Protein AF-A0A5D2NUV4-F1 (afdb_monomer_lite)

InterPro domains:
  IPR010547 Plant specific mitochondrial import receptor subunit TOM20 [PTHR32409] (1-77)
  IPR011990 Tetratricopeptide-like helical domain superfamily [G3DSA:1.25.40.10] (1-84)
  IPR011990 Tetratricopeptide-like helical domain superfamily [SSF48452] (2-71)

pLDDT: mean 84.44, std 13.12, range [34.81, 93.56]

Secondary structure (DSSP, 8-state):
-HHHHHHHHHHHHHH-TT-HHHHHHHHHHHHHHHHH-S-HHHHHHHHHHHHHHHHHHHHH-TT-HHHHHHHHHHHHHHHHHHHS--

Sequence (86 aa):
MIQDAISKLEEALSINPKKHDALWSLGNAQTSFAFLTNKEDEARPYFEKAAQYFQQAVDEDPSNEIYLKSLETSAKVGLSPYLQRP

Radius of gyration: 13.03 Å; chains: 1; bounding box: 16×29×40 Å

Structure (mmCIF, N/CA/C/O backbone):
data_AF-A0A5D2NUV4-F1
#
_entry.id   AF-A0A5D2NUV4-F1
#
loop_
_atom_site.group_PDB
_atom_site.id
_atom_site.type_symbol
_atom_site.label_atom_id
_atom_site.label_alt_id
_atom_site.label_comp_id
_atom_site.label_asym_id
_atom_site.label_entity_id
_atom_site.label_seq_id
_atom_site.pdbx_PDB_ins_code
_atom_site.Cartn_x
_atom_site.Cartn_y
_atom_site.Cartn_z
_atom_site.occupancy
_atom_site.B_iso_or_equiv
_atom_site.auth_seq_id
_atom_site.auth_comp_id
_atom_site.auth_asym_id
_atom_site.auth_atom_id
_atom_site.pdbx_PDB_model_num
ATOM 1 N N . MET A 1 1 ? 6.538 16.669 2.990 1.00 78.44 1 MET A N 1
ATOM 2 C CA . MET A 1 1 ? 5.627 16.036 3.976 1.00 78.44 1 MET A CA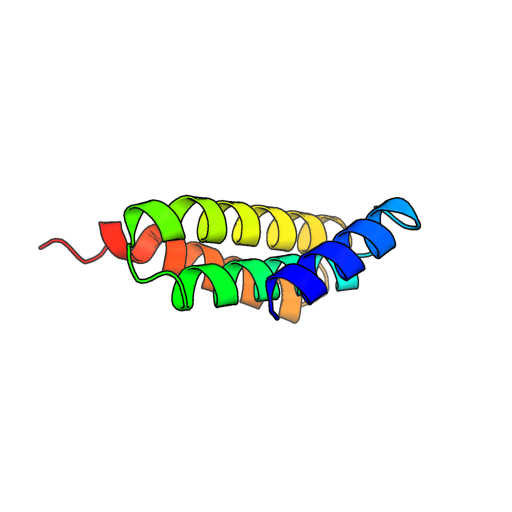 1
ATOM 3 C C . MET A 1 1 ? 4.996 14.811 3.318 1.00 78.44 1 MET A C 1
ATOM 5 O O . MET A 1 1 ? 4.917 14.805 2.098 1.00 78.44 1 MET A O 1
ATOM 9 N N . ILE A 1 2 ? 4.585 13.773 4.056 1.00 84.38 2 ILE A N 1
ATOM 10 C CA . ILE A 1 2 ? 4.018 12.546 3.445 1.00 84.38 2 ILE A CA 1
ATOM 11 C C . ILE A 1 2 ? 2.750 12.850 2.632 1.00 84.38 2 ILE A C 1
ATOM 13 O O . ILE A 1 2 ? 2.572 12.309 1.547 1.00 84.38 2 ILE A O 1
ATOM 17 N N . GLN A 1 3 ? 1.929 13.792 3.098 1.00 85.50 3 GLN A N 1
ATOM 18 C CA . GLN A 1 3 ? 0.755 14.278 2.364 1.00 85.50 3 GLN A CA 1
ATOM 19 C C . GLN A 1 3 ? 1.112 14.857 0.988 1.00 85.50 3 GLN A C 1
ATOM 21 O O . GLN A 1 3 ? 0.424 14.588 0.016 1.00 85.50 3 GLN A O 1
ATOM 26 N N . ASP A 1 4 ? 2.234 15.570 0.885 1.00 88.56 4 ASP A N 1
ATOM 27 C CA . ASP A 1 4 ? 2.744 16.119 -0.379 1.00 88.56 4 ASP A CA 1
ATOM 28 C C . ASP A 1 4 ? 3.095 15.011 -1.385 1.00 88.56 4 ASP A C 1
ATOM 30 O O . ASP A 1 4 ? 2.878 15.148 -2.587 1.00 88.56 4 ASP A O 1
ATOM 34 N N . ALA A 1 5 ? 3.641 13.894 -0.889 1.00 89.81 5 ALA A N 1
ATOM 35 C CA . ALA A 1 5 ? 3.932 12.726 -1.714 1.00 89.81 5 ALA A CA 1
ATOM 36 C C . ALA A 1 5 ? 2.640 12.042 -2.176 1.00 89.81 5 ALA A C 1
ATOM 38 O O . ALA A 1 5 ? 2.540 11.680 -3.343 1.00 89.81 5 ALA A O 1
ATOM 39 N N . ILE A 1 6 ? 1.645 11.923 -1.289 1.00 89.31 6 ILE A N 1
ATOM 40 C CA . ILE A 1 6 ? 0.317 11.396 -1.630 1.00 89.31 6 ILE A CA 1
ATOM 41 C C . ILE A 1 6 ? -0.307 12.242 -2.744 1.00 89.31 6 ILE A C 1
ATOM 43 O O . ILE A 1 6 ? -0.655 11.688 -3.779 1.00 89.31 6 ILE A O 1
ATOM 47 N N . SER A 1 7 ? -0.350 13.570 -2.596 1.00 91.75 7 SER A N 1
ATOM 48 C CA . SER A 1 7 ? -0.924 14.462 -3.613 1.00 91.75 7 SER A CA 1
ATOM 49 C C . SER A 1 7 ? -0.234 14.324 -4.971 1.00 91.75 7 SER A C 1
ATOM 51 O O . SER A 1 7 ? -0.909 14.147 -5.981 1.00 91.75 7 SER A O 1
ATOM 53 N N . LYS A 1 8 ? 1.105 14.305 -5.006 1.00 91.88 8 LYS A N 1
ATOM 54 C CA . LYS A 1 8 ? 1.857 14.128 -6.261 1.00 91.88 8 LYS A CA 1
ATOM 55 C C . LYS A 1 8 ? 1.607 12.771 -6.921 1.00 91.88 8 LYS A C 1
ATOM 57 O O . LYS A 1 8 ? 1.608 12.666 -8.146 1.00 91.88 8 LYS A O 1
ATOM 62 N N . LEU A 1 9 ? 1.422 11.719 -6.125 1.00 91.31 9 LEU A N 1
ATOM 63 C CA . LEU A 1 9 ? 1.111 10.391 -6.643 1.00 91.31 9 LEU A CA 1
ATOM 64 C C . LEU A 1 9 ? -0.336 10.300 -7.144 1.00 91.31 9 LEU A C 1
ATOM 66 O O . LEU A 1 9 ? -0.569 9.667 -8.168 1.00 91.31 9 LEU A O 1
ATOM 70 N N . GLU A 1 10 ? -1.290 10.963 -6.487 1.00 90.00 10 GLU A N 1
ATOM 71 C CA . GLU A 1 10 ? -2.668 11.077 -6.981 1.00 90.00 10 GLU A CA 1
ATOM 72 C C . GLU A 1 10 ? -2.735 11.868 -8.295 1.00 90.00 10 GLU A C 1
ATOM 74 O O . GLU A 1 10 ? -3.422 11.448 -9.224 1.00 90.00 10 GLU A O 1
ATOM 79 N N . GLU A 1 11 ? -1.958 12.947 -8.439 1.00 92.00 11 GLU A N 1
ATOM 80 C CA . GLU A 1 11 ? -1.802 13.642 -9.725 1.00 92.00 11 GLU A CA 1
ATOM 81 C C . GLU A 1 11 ? -1.218 12.714 -10.800 1.00 92.00 11 GLU A C 1
ATOM 83 O O . GLU A 1 11 ? -1.707 12.678 -11.931 1.00 92.00 11 GLU A O 1
ATOM 88 N N . ALA A 1 12 ? -0.212 11.906 -10.451 1.00 90.94 12 ALA A N 1
ATOM 89 C CA . ALA A 1 12 ? 0.358 10.927 -11.372 1.00 90.94 12 ALA A CA 1
ATOM 90 C C . ALA A 1 12 ? -0.665 9.858 -11.798 1.00 90.94 12 ALA A C 1
ATOM 92 O O . ALA A 1 12 ? -0.669 9.464 -12.965 1.00 90.94 12 ALA A O 1
ATOM 93 N N . LEU A 1 13 ? -1.544 9.422 -10.891 1.00 87.88 13 LEU A N 1
ATOM 94 C CA . LEU A 1 13 ? -2.650 8.515 -11.210 1.00 87.88 13 LEU A CA 1
ATOM 95 C C . LEU A 1 13 ? -3.752 9.183 -12.033 1.00 87.88 13 LEU A C 1
ATOM 97 O O . LEU A 1 13 ? -4.376 8.522 -12.853 1.00 87.88 13 LEU A O 1
ATOM 101 N N . SER A 1 14 ? -3.969 10.487 -11.869 1.00 89.88 14 SER A N 1
ATOM 102 C CA . SER A 1 14 ? -4.892 11.246 -12.719 1.00 89.88 14 SER A CA 1
ATOM 103 C C . SER A 1 14 ? -4.426 11.259 -14.182 1.00 89.88 14 SER A C 1
ATOM 105 O O . SER A 1 14 ? -5.236 11.182 -15.104 1.00 89.88 14 SER A O 1
ATOM 107 N N . ILE A 1 15 ? -3.106 11.285 -14.403 1.00 92.94 15 ILE A N 1
ATOM 108 C CA . ILE A 1 15 ? -2.501 11.199 -15.741 1.00 92.94 15 ILE A CA 1
ATOM 109 C C . ILE A 1 15 ? -2.474 9.749 -16.244 1.00 92.94 15 ILE A C 1
ATOM 111 O O . ILE A 1 15 ? -2.789 9.491 -17.405 1.00 92.94 15 ILE A O 1
ATOM 115 N N . ASN A 1 16 ? -2.076 8.799 -15.392 1.00 88.56 16 ASN A N 1
ATOM 116 C CA . ASN A 1 16 ? -2.059 7.378 -15.720 1.00 88.56 16 ASN A CA 1
ATOM 117 C C . ASN A 1 16 ? -2.626 6.533 -14.565 1.00 88.56 16 ASN A C 1
ATOM 119 O O . ASN A 1 16 ? -1.868 6.122 -13.678 1.00 88.56 16 ASN A O 1
ATOM 123 N N . PRO A 1 17 ? -3.929 6.202 -14.602 1.00 84.12 17 PRO A N 1
ATOM 124 C CA . PRO A 1 17 ? -4.585 5.478 -13.514 1.00 84.12 17 PRO A CA 1
ATOM 125 C C . PRO A 1 17 ? -4.115 4.026 -13.387 1.00 84.12 17 PRO A C 1
ATOM 127 O O . PRO A 1 17 ? -4.311 3.415 -12.344 1.00 84.12 17 PRO A O 1
ATOM 130 N N . LYS A 1 18 ? -3.456 3.486 -14.420 1.00 84.50 18 LYS A N 1
ATOM 131 C CA . LYS A 1 18 ? -2.904 2.123 -14.446 1.00 84.50 18 LYS A CA 1
ATOM 132 C C . LYS A 1 18 ? -1.440 2.057 -1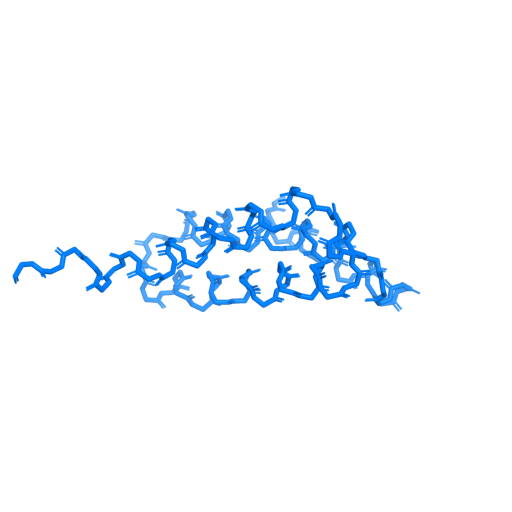4.024 1.00 84.50 18 LYS A C 1
ATOM 134 O O . LYS A 1 18 ? -0.758 1.057 -14.229 1.00 84.50 18 LYS A O 1
ATOM 139 N N . LYS A 1 19 ? -0.899 3.149 -13.479 1.00 91.12 19 LYS A N 1
ATOM 140 C CA . LYS A 1 19 ? 0.490 3.175 -13.030 1.00 91.12 19 LYS A CA 1
ATOM 141 C C . LYS A 1 19 ? 0.624 2.426 -11.704 1.00 91.12 19 LYS A C 1
ATOM 143 O O . LYS A 1 19 ? 0.541 3.027 -10.632 1.00 91.12 19 LYS A O 1
ATOM 148 N N . HIS A 1 20 ? 0.885 1.125 -11.794 1.00 90.19 20 HIS A N 1
ATOM 149 C CA . HIS A 1 20 ? 1.111 0.233 -10.653 1.00 90.19 20 HIS A CA 1
ATOM 150 C C . HIS A 1 20 ? 2.194 0.753 -9.688 1.00 90.19 20 HIS A C 1
ATOM 152 O O . HIS A 1 20 ? 2.002 0.706 -8.475 1.00 90.19 20 HIS A O 1
ATOM 158 N N . ASP A 1 21 ? 3.268 1.380 -10.185 1.00 90.81 21 ASP A N 1
ATOM 159 C CA . ASP A 1 21 ? 4.294 2.003 -9.331 1.00 90.81 21 ASP A CA 1
ATOM 160 C C . ASP A 1 21 ? 3.750 3.141 -8.457 1.00 90.81 21 ASP A C 1
ATOM 162 O O . ASP A 1 21 ? 4.163 3.309 -7.304 1.00 90.81 21 ASP A O 1
ATOM 166 N N . ALA A 1 22 ? 2.830 3.945 -9.000 1.00 93.50 22 ALA A N 1
ATOM 167 C CA . ALA A 1 22 ? 2.219 5.047 -8.267 1.00 93.50 22 ALA A CA 1
ATOM 168 C C . ALA A 1 22 ? 1.210 4.524 -7.236 1.00 93.50 22 ALA A C 1
ATOM 170 O O . ALA A 1 22 ? 1.207 5.011 -6.106 1.00 93.50 22 ALA A O 1
ATOM 171 N N . LEU A 1 23 ? 0.436 3.489 -7.588 1.00 93.12 23 LEU A N 1
ATOM 172 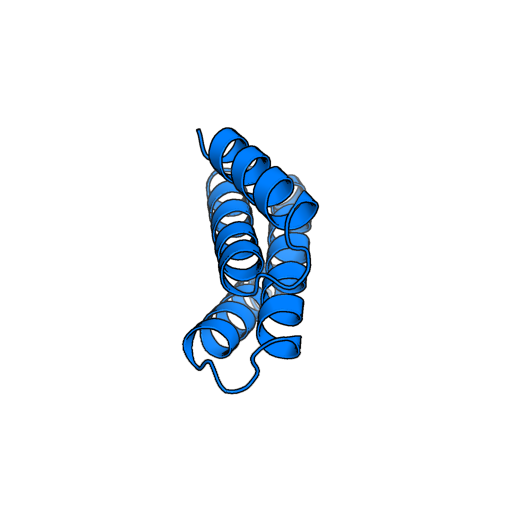C CA . LEU A 1 23 ? -0.441 2.765 -6.660 1.00 93.12 23 LEU A CA 1
ATOM 173 C C . LEU A 1 23 ? 0.359 2.186 -5.483 1.00 93.12 23 LEU A C 1
ATOM 175 O O . LEU A 1 23 ? 0.057 2.462 -4.323 1.00 93.12 23 LEU A O 1
ATOM 179 N N . TRP A 1 24 ? 1.448 1.468 -5.759 1.00 93.44 24 TRP A N 1
ATOM 180 C CA . TRP A 1 24 ? 2.308 0.913 -4.713 1.00 93.44 24 TRP A CA 1
ATOM 181 C C . TRP A 1 24 ? 2.929 2.004 -3.827 1.00 93.44 24 TRP A C 1
ATOM 183 O O . TRP A 1 24 ? 2.928 1.909 -2.597 1.00 93.44 24 TRP A O 1
ATOM 193 N N . SER A 1 25 ? 3.408 3.090 -4.436 1.00 93.56 25 SER A N 1
ATOM 194 C CA . SER A 1 25 ? 3.973 4.221 -3.694 1.00 93.56 25 SER A CA 1
ATOM 195 C C . SER A 1 25 ? 2.931 4.912 -2.807 1.00 93.56 25 SER A C 1
ATOM 197 O O . SER A 1 25 ? 3.258 5.321 -1.691 1.00 93.56 25 SER A O 1
ATOM 199 N N . LEU A 1 26 ? 1.672 5.001 -3.253 1.00 93.12 26 LEU A N 1
ATOM 200 C CA . LEU A 1 26 ? 0.565 5.522 -2.448 1.00 93.12 26 LEU A CA 1
ATOM 201 C C . LEU A 1 26 ? 0.301 4.642 -1.237 1.00 93.12 26 LEU A C 1
ATOM 203 O O . LEU A 1 26 ? 0.190 5.167 -0.131 1.00 93.12 26 LEU A O 1
ATOM 207 N N . GLY A 1 27 ? 0.277 3.320 -1.416 1.00 92.62 27 GLY A N 1
ATOM 208 C CA . GLY A 1 27 ? 0.138 2.381 -0.306 1.00 92.62 27 GLY A CA 1
ATOM 209 C C . GLY A 1 27 ? 1.215 2.580 0.765 1.00 92.62 27 GLY A C 1
ATOM 210 O O . GLY A 1 27 ? 0.913 2.677 1.958 1.00 92.62 27 GLY A O 1
ATOM 211 N N . ASN A 1 28 ? 2.474 2.745 0.351 1.00 91.88 28 ASN A N 1
ATOM 212 C CA . ASN A 1 28 ? 3.586 3.003 1.271 1.00 91.88 28 ASN A CA 1
ATOM 213 C C . ASN A 1 28 ? 3.475 4.359 1.978 1.00 91.88 28 ASN A C 1
ATOM 215 O O . ASN A 1 28 ? 3.759 4.460 3.176 1.00 91.88 28 ASN A O 1
ATOM 219 N N . ALA A 1 29 ? 3.057 5.400 1.255 1.00 92.75 29 ALA A N 1
ATOM 220 C CA . ALA A 1 29 ? 2.864 6.725 1.826 1.00 92.75 29 ALA A CA 1
ATOM 221 C C . ALA A 1 29 ? 1.732 6.721 2.864 1.00 92.75 29 ALA A C 1
ATOM 223 O O . ALA A 1 29 ? 1.924 7.226 3.968 1.00 92.75 29 ALA A O 1
ATOM 224 N N . GLN A 1 30 ? 0.598 6.083 2.557 1.00 91.50 30 GLN A N 1
ATOM 225 C CA . GLN A 1 30 ? -0.531 5.922 3.480 1.00 91.50 30 GLN A CA 1
ATOM 226 C C . GLN A 1 30 ? -0.142 5.107 4.718 1.00 91.50 30 GLN A C 1
ATOM 228 O O . GLN A 1 30 ? -0.411 5.527 5.837 1.00 91.50 30 GLN A O 1
ATOM 233 N N . THR A 1 31 ? 0.578 3.996 4.537 1.00 89.25 31 THR 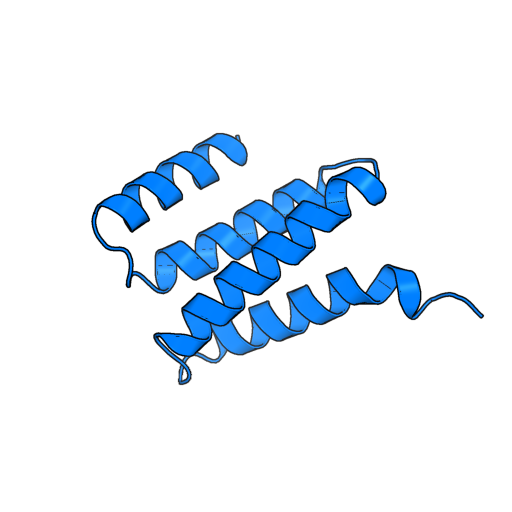A N 1
ATOM 234 C CA . THR A 1 31 ? 1.104 3.171 5.639 1.00 89.25 31 THR A CA 1
ATOM 235 C C . THR A 1 31 ? 2.015 3.988 6.552 1.00 89.25 31 THR A C 1
ATOM 237 O O . THR A 1 31 ? 1.861 3.983 7.769 1.00 89.25 31 THR A O 1
ATOM 240 N N . SER A 1 32 ? 2.945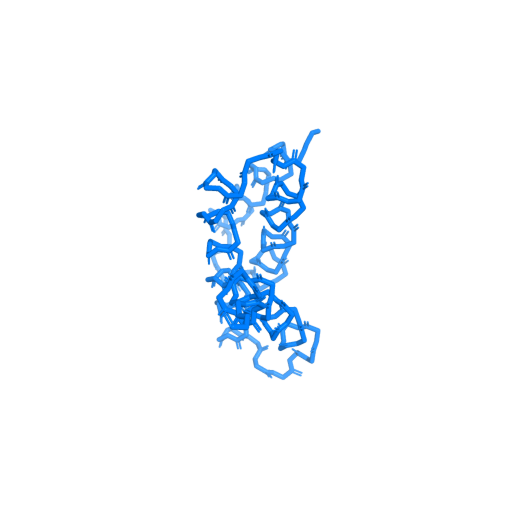 4.745 5.969 1.00 89.69 32 SER A N 1
ATOM 241 C CA . SER A 1 32 ? 3.853 5.602 6.734 1.00 89.69 32 SER A CA 1
ATOM 242 C C . SER A 1 32 ? 3.096 6.717 7.460 1.00 89.69 32 SER A C 1
ATOM 244 O O . SER A 1 32 ? 3.422 7.041 8.598 1.00 89.69 32 SER A O 1
ATOM 246 N N . PHE A 1 33 ? 2.055 7.277 6.838 1.00 88.56 33 PHE A N 1
ATOM 247 C CA . PHE A 1 33 ? 1.179 8.257 7.477 1.00 88.56 33 PHE A CA 1
ATOM 248 C C . PHE A 1 33 ? 0.407 7.652 8.656 1.00 88.56 33 PHE A C 1
ATOM 250 O O . PHE A 1 33 ? 0.324 8.268 9.718 1.00 88.56 33 PHE A O 1
ATOM 257 N N . ALA A 1 34 ? -0.083 6.420 8.505 1.00 87.75 34 ALA A N 1
ATOM 258 C CA . ALA A 1 34 ? -0.741 5.664 9.561 1.00 87.75 34 ALA A CA 1
ATOM 259 C C . ALA A 1 34 ? 0.200 5.431 10.754 1.00 87.75 34 ALA A C 1
ATOM 261 O O . ALA A 1 34 ? -0.181 5.688 11.890 1.00 87.75 34 ALA A O 1
ATOM 262 N N . PHE A 1 35 ? 1.457 5.046 10.502 1.00 85.12 35 PHE A N 1
ATOM 263 C CA . PHE A 1 35 ? 2.471 4.879 11.552 1.00 85.12 35 PHE A CA 1
ATOM 264 C C . PHE A 1 35 ? 2.840 6.183 12.268 1.00 85.12 35 PHE A C 1
ATOM 266 O O . PHE A 1 35 ? 3.161 6.158 13.453 1.00 85.12 35 PHE A O 1
ATOM 273 N N . LEU A 1 36 ? 2.799 7.321 11.571 1.00 87.19 36 LEU A N 1
ATOM 274 C CA . LEU A 1 36 ? 2.988 8.638 12.188 1.00 87.19 36 LEU A CA 1
ATOM 275 C C . LEU A 1 36 ? 1.738 9.135 12.927 1.00 87.19 36 LEU A C 1
ATOM 277 O O . LEU A 1 36 ? 1.816 10.102 13.687 1.00 87.19 36 LEU A O 1
ATOM 281 N N . THR A 1 37 ? 0.584 8.507 12.704 1.00 83.88 37 THR A N 1
ATOM 282 C CA . THR A 1 37 ? -0.666 8.876 13.359 1.00 83.88 37 THR A CA 1
ATOM 283 C C . THR A 1 37 ? -0.697 8.256 14.751 1.00 83.88 37 THR A C 1
ATOM 285 O O . THR A 1 37 ? -0.860 7.054 14.919 1.00 83.88 37 THR A O 1
ATOM 288 N N . ASN A 1 38 ? -0.582 9.099 15.779 1.00 78.81 38 ASN A N 1
ATOM 289 C CA . ASN A 1 38 ? -0.473 8.683 17.184 1.00 78.81 38 ASN A CA 1
ATOM 290 C C . ASN A 1 38 ? -1.706 7.948 17.749 1.00 78.81 38 ASN A C 1
ATOM 292 O O . ASN A 1 38 ? -1.688 7.509 18.897 1.00 78.81 38 ASN A O 1
ATOM 296 N N . LYS A 1 39 ? -2.800 7.876 16.988 1.00 82.69 39 LYS A N 1
ATOM 297 C CA . LYS A 1 39 ? -4.059 7.249 17.385 1.00 82.69 39 LYS A CA 1
ATOM 298 C C . LYS A 1 39 ? -4.383 6.129 16.415 1.00 82.69 39 LYS A C 1
ATOM 300 O O . LYS A 1 39 ? -4.653 6.393 15.248 1.00 82.69 39 LYS A O 1
ATOM 305 N N . GLU A 1 40 ? -4.443 4.903 16.919 1.00 76.44 40 GLU A N 1
ATOM 306 C CA . GLU A 1 40 ? -4.792 3.729 16.114 1.00 76.44 40 GLU A CA 1
ATOM 307 C C . GLU A 1 40 ? -6.143 3.863 15.404 1.00 76.44 40 GLU A C 1
ATOM 309 O O . GLU A 1 40 ? -6.259 3.451 14.256 1.00 76.44 40 GLU A O 1
ATOM 314 N N . ASP A 1 41 ? -7.148 4.476 16.038 1.00 81.19 41 ASP A N 1
ATOM 315 C CA . ASP A 1 41 ? -8.455 4.699 15.404 1.00 81.19 41 ASP A CA 1
ATOM 316 C C . ASP A 1 41 ? -8.381 5.647 14.201 1.00 81.19 41 ASP A C 1
ATOM 318 O O . ASP A 1 41 ? -9.085 5.441 13.216 1.00 81.19 41 ASP A O 1
ATOM 322 N N . GLU A 1 42 ? -7.497 6.647 14.243 1.00 84.00 42 GLU A N 1
ATOM 323 C CA . GLU A 1 42 ? -7.254 7.526 13.096 1.00 84.00 42 GLU A CA 1
ATOM 324 C C . GLU A 1 42 ? -6.299 6.872 12.084 1.00 84.00 42 GLU A C 1
ATOM 326 O O . GLU A 1 42 ? -6.425 7.123 10.893 1.00 84.00 42 GLU A O 1
ATOM 331 N N . ALA A 1 43 ? -5.390 5.993 12.527 1.00 84.62 43 ALA A N 1
ATOM 332 C CA . ALA A 1 43 ? -4.449 5.256 11.681 1.00 84.62 43 ALA A CA 1
ATOM 333 C C . ALA A 1 43 ? -5.121 4.140 10.857 1.00 84.62 43 ALA A C 1
ATOM 335 O O . ALA A 1 43 ? -4.723 3.875 9.722 1.00 84.62 43 ALA A O 1
ATOM 336 N N . ARG A 1 44 ? -6.151 3.494 11.419 1.00 82.94 44 ARG A N 1
ATOM 337 C CA . ARG A 1 44 ? -6.902 2.379 10.818 1.00 82.94 44 ARG A CA 1
ATOM 338 C C . ARG A 1 44 ? -7.340 2.642 9.367 1.00 82.94 44 ARG A C 1
ATOM 340 O O . ARG A 1 44 ? -6.927 1.870 8.499 1.00 82.94 44 ARG A O 1
ATOM 347 N N . PRO A 1 45 ? -8.067 3.736 9.058 1.00 85.94 45 PRO A N 1
ATOM 348 C CA . PRO A 1 45 ? -8.497 4.010 7.687 1.00 85.94 45 PRO A CA 1
ATOM 349 C C . PRO A 1 45 ? -7.324 4.213 6.719 1.00 85.94 45 PRO A C 1
ATOM 351 O O . PRO A 1 45 ? -7.448 3.899 5.537 1.00 85.94 45 PRO A O 1
ATOM 354 N N . TYR A 1 46 ? -6.170 4.698 7.189 1.00 88.44 46 TYR A N 1
ATOM 355 C CA . TYR A 1 46 ? -4.979 4.838 6.347 1.00 88.44 46 TYR A CA 1
ATOM 356 C C . TYR A 1 46 ? -4.343 3.480 6.021 1.00 88.44 46 TYR A C 1
ATOM 358 O O . TYR A 1 46 ? -3.925 3.273 4.882 1.00 88.44 46 TYR A O 1
ATOM 366 N N . PHE A 1 47 ? -4.318 2.534 6.967 1.00 87.12 47 PHE A N 1
ATOM 367 C CA . PHE A 1 47 ? -3.873 1.160 6.696 1.00 87.12 47 PHE A CA 1
ATOM 368 C C . PHE A 1 47 ? -4.806 0.430 5.727 1.00 87.12 47 PHE A C 1
ATOM 370 O O . PHE A 1 47 ? -4.329 -0.225 4.802 1.00 87.12 47 PHE A O 1
ATOM 377 N N . GLU A 1 48 ? -6.123 0.577 5.891 1.00 87.94 48 GLU A N 1
ATOM 378 C CA . GLU A 1 48 ? -7.097 0.001 4.957 1.00 87.94 48 GLU A CA 1
ATOM 379 C C . GLU A 1 48 ? -6.906 0.571 3.550 1.00 87.94 48 GLU A C 1
ATOM 381 O O . GLU A 1 48 ? -6.780 -0.178 2.580 1.00 87.94 48 GLU A O 1
ATOM 386 N N . LYS A 1 49 ? -6.783 1.898 3.438 1.00 89.31 49 LYS A N 1
ATOM 387 C CA . LYS A 1 49 ? -6.557 2.567 2.154 1.00 89.31 49 LYS A CA 1
ATOM 388 C C . LYS A 1 49 ? -5.226 2.153 1.519 1.00 89.31 49 LYS A C 1
ATOM 390 O O . LYS A 1 49 ? -5.157 1.970 0.306 1.00 89.31 49 LYS A O 1
ATOM 395 N N . ALA A 1 50 ? -4.183 1.945 2.324 1.00 91.12 50 ALA A N 1
ATOM 396 C CA . ALA A 1 50 ? -2.910 1.421 1.845 1.00 91.12 50 ALA A CA 1
ATOM 397 C C . ALA A 1 50 ? -3.045 0.018 1.240 1.00 91.12 50 ALA A C 1
ATOM 399 O O . ALA A 1 50 ? -2.557 -0.219 0.134 1.00 91.12 50 ALA A O 1
ATOM 400 N N . ALA A 1 51 ? -3.740 -0.888 1.934 1.00 90.62 51 ALA A N 1
ATOM 401 C CA . ALA A 1 51 ? -3.993 -2.242 1.453 1.00 90.62 51 ALA A CA 1
ATOM 402 C C . ALA A 1 51 ? -4.780 -2.239 0.135 1.00 90.62 51 ALA A C 1
ATOM 404 O O . ALA A 1 51 ? -4.444 -2.995 -0.776 1.00 90.62 51 ALA A O 1
ATOM 405 N N . GLN A 1 52 ? -5.765 -1.344 -0.014 1.00 91.44 52 GLN A N 1
ATOM 406 C CA . GLN A 1 52 ? -6.490 -1.188 -1.277 1.00 91.44 52 GLN A CA 1
ATOM 407 C C . GLN A 1 52 ? -5.563 -0.791 -2.431 1.00 91.44 52 GLN A C 1
ATOM 409 O O . GLN A 1 52 ? -5.611 -1.421 -3.486 1.00 91.44 52 GLN A O 1
ATOM 414 N N . TYR A 1 53 ? -4.679 0.192 -2.237 1.00 92.06 53 TYR A N 1
ATOM 415 C CA . TYR A 1 53 ? -3.738 0.591 -3.287 1.00 92.06 53 TYR A CA 1
ATOM 416 C C . TYR A 1 53 ? -2.739 -0.515 -3.643 1.00 92.06 53 TYR A C 1
ATOM 418 O O . TYR A 1 53 ? -2.448 -0.718 -4.821 1.00 92.06 53 TYR A O 1
ATOM 426 N N . PHE A 1 54 ? -2.236 -1.264 -2.656 1.00 92.00 54 PHE A N 1
ATOM 427 C CA . PHE A 1 54 ? -1.379 -2.418 -2.932 1.00 92.00 54 PHE A CA 1
ATOM 428 C C . PHE A 1 54 ? -2.123 -3.507 -3.699 1.00 92.00 54 PHE A C 1
ATOM 430 O O . PHE A 1 54 ? -1.564 -4.077 -4.630 1.00 92.00 54 PHE A O 1
ATOM 437 N N . GLN A 1 55 ? -3.389 -3.759 -3.364 1.00 91.75 55 GLN A N 1
ATOM 438 C CA . GLN A 1 55 ? -4.210 -4.724 -4.085 1.00 91.75 55 GLN A CA 1
ATOM 439 C C . GLN A 1 55 ? -4.414 -4.308 -5.543 1.00 91.75 55 GLN A C 1
ATOM 441 O O . GLN A 1 55 ? -4.308 -5.157 -6.421 1.00 91.75 55 GLN A O 1
ATOM 446 N N . GLN A 1 56 ? -4.651 -3.020 -5.810 1.00 91.62 56 GLN A N 1
ATOM 447 C CA . GLN A 1 56 ? -4.737 -2.502 -7.178 1.00 91.62 56 GLN A CA 1
ATOM 448 C C . GLN A 1 56 ? -3.401 -2.625 -7.922 1.00 91.62 56 GLN A C 1
ATOM 450 O O . GLN A 1 56 ? -3.388 -2.994 -9.089 1.00 91.62 56 GLN A O 1
ATOM 455 N N . ALA A 1 57 ? -2.272 -2.363 -7.255 1.00 91.88 57 ALA A N 1
ATOM 456 C CA . ALA A 1 57 ? -0.954 -2.548 -7.863 1.00 91.88 57 ALA A CA 1
ATOM 457 C C . ALA A 1 57 ? -0.693 -4.019 -8.237 1.00 91.88 57 ALA A C 1
ATOM 459 O O . ALA A 1 57 ? -0.146 -4.285 -9.301 1.00 91.88 57 ALA A O 1
ATOM 460 N N . VAL A 1 58 ? -1.117 -4.963 -7.386 1.00 92.88 58 VAL A N 1
ATOM 461 C CA . VAL A 1 58 ? -1.057 -6.410 -7.660 1.00 92.88 58 VAL A CA 1
ATOM 462 C C . VAL A 1 58 ? -2.014 -6.818 -8.779 1.00 92.88 58 VAL A C 1
ATOM 464 O O . VAL A 1 58 ? -1.676 -7.695 -9.558 1.00 92.88 58 VAL A O 1
ATOM 467 N N . ASP A 1 59 ? -3.201 -6.219 -8.869 1.00 92.19 59 ASP A N 1
ATOM 468 C CA . ASP A 1 59 ? -4.159 -6.528 -9.939 1.00 92.19 59 ASP A CA 1
ATOM 469 C C . ASP A 1 59 ? -3.619 -6.105 -11.316 1.00 92.19 59 ASP A C 1
ATOM 471 O O . ASP A 1 59 ? -3.748 -6.842 -12.293 1.00 92.19 59 ASP A O 1
ATOM 475 N N . GLU A 1 60 ? -2.933 -4.958 -11.374 1.00 92.44 60 GLU A N 1
ATOM 476 C CA . GLU A 1 60 ? -2.283 -4.466 -12.593 1.00 92.44 60 GLU A CA 1
ATOM 477 C C . GLU A 1 60 ? -0.993 -5.241 -12.937 1.00 92.44 60 GLU A C 1
ATOM 479 O O . GLU A 1 60 ? -0.753 -5.523 -14.111 1.00 92.44 60 GLU A O 1
ATOM 484 N N . ASP A 1 61 ? -0.167 -5.605 -11.945 1.00 91.38 61 ASP A N 1
ATOM 485 C CA . ASP A 1 61 ? 1.033 -6.434 -12.143 1.00 91.38 61 ASP A CA 1
ATOM 486 C C . ASP A 1 61 ? 1.186 -7.517 -11.053 1.00 91.38 61 ASP A C 1
ATOM 488 O O . ASP A 1 61 ? 1.936 -7.352 -10.080 1.00 91.38 61 ASP A O 1
ATOM 492 N N . PRO A 1 62 ? 0.511 -8.670 -11.214 1.00 89.62 62 PRO A N 1
ATOM 493 C CA . PRO A 1 62 ? 0.534 -9.746 -10.224 1.00 89.62 62 PRO A CA 1
ATOM 494 C C . PRO A 1 62 ? 1.857 -10.513 -10.205 1.00 89.62 62 PRO A C 1
ATOM 496 O O . PRO A 1 62 ? 2.105 -11.285 -9.279 1.00 89.62 62 PRO A O 1
ATOM 499 N N . SER A 1 63 ? 2.717 -10.316 -11.209 1.00 91.94 63 SER A N 1
ATOM 500 C CA . SER A 1 63 ? 4.049 -10.934 -11.253 1.00 91.94 63 SER A CA 1
ATOM 501 C C . SER A 1 63 ? 5.047 -10.202 -10.354 1.00 91.94 63 SER A C 1
ATOM 503 O O . SER A 1 63 ? 6.146 -10.701 -10.108 1.00 91.94 63 SER A O 1
ATOM 505 N N . ASN A 1 64 ? 4.679 -9.021 -9.850 1.00 91.19 64 ASN A N 1
ATOM 506 C CA . ASN A 1 64 ? 5.543 -8.207 -9.021 1.00 91.19 64 ASN A CA 1
ATOM 507 C C . ASN A 1 64 ? 5.533 -8.678 -7.563 1.00 91.19 64 ASN A C 1
ATOM 509 O O . ASN A 1 64 ? 4.654 -8.344 -6.761 1.00 91.19 64 ASN A O 1
ATOM 513 N N . GLU A 1 65 ? 6.571 -9.420 -7.190 1.00 92.50 65 GLU A N 1
ATOM 514 C CA . GLU A 1 65 ? 6.749 -9.930 -5.828 1.00 92.50 65 GLU A CA 1
ATOM 515 C C . GLU A 1 65 ? 6.787 -8.814 -4.773 1.00 92.50 65 GLU A C 1
ATOM 517 O O . GLU A 1 65 ? 6.363 -9.020 -3.633 1.00 92.50 65 GLU A O 1
ATOM 522 N N . ILE A 1 66 ? 7.256 -7.613 -5.136 1.00 91.88 66 ILE A N 1
ATOM 523 C CA . ILE A 1 66 ? 7.293 -6.473 -4.214 1.00 91.88 66 ILE A CA 1
ATOM 524 C C . ILE A 1 66 ? 5.869 -6.048 -3.850 1.00 91.88 66 ILE A C 1
ATOM 526 O O . ILE A 1 66 ? 5.589 -5.787 -2.678 1.00 91.88 66 ILE A O 1
ATOM 530 N N . TYR A 1 67 ? 4.953 -6.022 -4.818 1.00 91.56 67 TYR A N 1
ATOM 531 C CA . TYR A 1 67 ? 3.570 -5.603 -4.586 1.00 91.56 67 TYR A CA 1
ATOM 532 C C . TYR A 1 67 ? 2.825 -6.623 -3.732 1.00 91.56 67 TYR A C 1
ATOM 534 O O . TYR A 1 67 ? 2.176 -6.244 -2.756 1.00 91.56 67 TYR A O 1
ATOM 542 N N . LEU A 1 68 ? 3.016 -7.914 -4.019 1.00 90.69 68 LEU A N 1
ATOM 543 C CA . LEU A 1 68 ? 2.478 -9.009 -3.211 1.00 90.69 68 LEU A CA 1
ATOM 544 C C . LEU A 1 68 ? 2.971 -8.937 -1.762 1.00 90.69 68 LEU A C 1
ATOM 546 O O . LEU A 1 68 ? 2.179 -9.019 -0.822 1.00 90.69 68 LEU A O 1
ATOM 550 N N . LYS A 1 69 ? 4.274 -8.717 -1.562 1.00 91.31 69 LYS A N 1
ATOM 551 C CA . LYS A 1 69 ? 4.869 -8.625 -0.225 1.00 91.31 69 LYS A CA 1
ATOM 552 C C . LYS A 1 69 ? 4.384 -7.398 0.546 1.00 91.31 69 LYS A C 1
ATOM 554 O O . LYS A 1 69 ? 4.145 -7.485 1.754 1.00 91.31 69 LYS A O 1
ATOM 559 N N . SER A 1 70 ? 4.223 -6.262 -0.131 1.00 90.31 70 SER A N 1
ATOM 560 C CA . SER A 1 70 ? 3.665 -5.048 0.469 1.00 90.31 70 SER A CA 1
ATOM 561 C C . SER A 1 70 ? 2.200 -5.224 0.852 1.00 90.31 70 SER A C 1
ATOM 563 O O . SER A 1 70 ? 1.831 -4.862 1.969 1.00 90.31 70 SER A O 1
ATOM 565 N N . LEU A 1 71 ? 1.392 -5.848 -0.010 1.00 90.00 71 LEU A N 1
ATOM 566 C CA . LEU A 1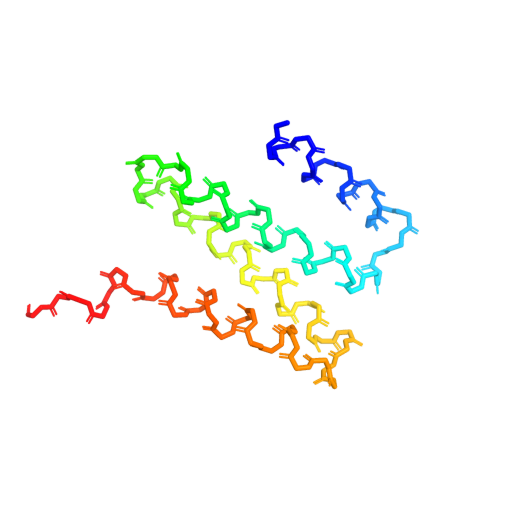 71 ? 0.003 -6.185 0.288 1.00 90.00 71 LEU A CA 1
ATOM 567 C C . LEU A 1 71 ? -0.089 -7.098 1.514 1.00 90.00 71 LEU A C 1
ATOM 569 O O . LEU A 1 71 ? -0.792 -6.769 2.467 1.00 90.00 71 LEU A O 1
ATOM 573 N N . GLU A 1 72 ? 0.678 -8.189 1.540 1.00 88.69 72 GLU A N 1
ATOM 574 C CA . GLU A 1 72 ? 0.701 -9.124 2.669 1.00 88.69 72 GLU A CA 1
ATOM 575 C C . GLU A 1 72 ? 1.098 -8.422 3.975 1.00 88.69 72 GLU A C 1
ATOM 577 O O . GLU A 1 72 ? 0.470 -8.615 5.018 1.00 88.69 72 GLU A O 1
ATOM 582 N N . THR A 1 73 ? 2.123 -7.570 3.921 1.00 86.00 73 THR A N 1
ATOM 583 C CA . THR A 1 73 ? 2.584 -6.810 5.088 1.00 86.00 73 THR A CA 1
ATOM 584 C C . THR A 1 73 ? 1.515 -5.825 5.558 1.00 86.00 73 THR A C 1
ATOM 586 O O . THR A 1 73 ? 1.229 -5.762 6.751 1.00 86.00 73 THR A O 1
ATOM 589 N N . SER A 1 74 ? 0.874 -5.099 4.640 1.00 83.50 74 SER A N 1
ATOM 590 C CA . SER A 1 74 ? -0.198 -4.154 4.972 1.00 83.50 74 SER A CA 1
ATOM 591 C C . SER A 1 74 ? -1.412 -4.847 5.595 1.00 83.50 74 SER A C 1
ATOM 593 O O . SER A 1 74 ? -1.933 -4.372 6.603 1.00 83.50 74 SER A O 1
ATOM 595 N N . ALA A 1 75 ? -1.798 -6.019 5.078 1.00 79.94 75 ALA A N 1
ATOM 596 C CA . ALA A 1 75 ? -2.872 -6.833 5.629 1.00 79.94 75 ALA A CA 1
ATOM 597 C C . ALA A 1 75 ? -2.521 -7.318 7.041 1.00 79.94 75 ALA A C 1
ATOM 599 O O . ALA A 1 75 ? -3.341 -7.213 7.950 1.00 79.94 75 ALA A O 1
ATOM 600 N N . LYS A 1 76 ? -1.279 -7.772 7.262 1.00 78.19 76 LYS A N 1
ATOM 601 C CA . LYS A 1 76 ? -0.792 -8.159 8.594 1.00 78.19 76 LYS A CA 1
ATOM 602 C C . LYS A 1 76 ? -0.853 -6.996 9.577 1.00 78.19 76 LYS A C 1
ATOM 604 O O . LYS A 1 76 ? -1.308 -7.199 10.696 1.00 78.19 76 LYS A O 1
ATOM 609 N N . VAL A 1 77 ? -0.438 -5.793 9.186 1.00 72.94 77 VAL A N 1
ATOM 610 C CA . VAL A 1 77 ? -0.455 -4.614 10.069 1.00 72.94 77 VAL A CA 1
ATOM 611 C C . VAL A 1 77 ? -1.888 -4.146 10.355 1.00 72.94 77 VAL A C 1
ATOM 613 O O . VAL A 1 77 ? -2.217 -3.908 11.513 1.00 72.94 77 VAL A O 1
ATOM 616 N N . GLY A 1 78 ? -2.766 -4.106 9.348 1.00 64.56 78 GLY A N 1
ATOM 617 C CA . GLY A 1 78 ? -4.182 -3.757 9.526 1.00 64.56 78 GLY A CA 1
ATOM 618 C C . GLY A 1 78 ? -4.980 -4.773 10.358 1.00 64.56 78 GLY A C 1
ATOM 619 O O . GLY A 1 78 ? -5.894 -4.388 11.084 1.00 64.56 78 GLY A O 1
ATOM 620 N N . LEU A 1 79 ? -4.608 -6.060 10.313 1.00 56.59 79 LEU A N 1
ATOM 621 C CA . LEU A 1 79 ? -5.212 -7.140 11.113 1.00 56.59 79 LEU A CA 1
ATOM 622 C C . LEU A 1 79 ? -4.557 -7.323 12.495 1.00 56.59 79 LEU A C 1
ATOM 624 O O . LEU A 1 79 ? -5.165 -7.902 13.398 1.00 56.59 79 LEU A O 1
ATOM 628 N N . SER A 1 80 ? -3.334 -6.821 12.692 1.00 52.47 80 SER A N 1
ATOM 629 C CA . SER A 1 80 ? -2.578 -6.957 13.945 1.00 52.47 80 SER A CA 1
ATOM 630 C C . SER A 1 80 ? -3.251 -6.396 15.206 1.00 52.47 80 SER A C 1
ATOM 632 O O . SER A 1 80 ? -3.041 -7.020 16.249 1.00 52.47 80 SER A O 1
ATOM 634 N N . PRO A 1 81 ? -4.083 -5.329 15.192 1.00 52.12 81 PRO A N 1
ATOM 635 C CA . PRO A 1 81 ? -4.784 -4.917 16.413 1.00 52.12 81 PRO A CA 1
ATOM 636 C C . PRO A 1 81 ? -5.842 -5.933 16.887 1.00 52.12 81 PRO A C 1
ATOM 638 O O . PRO A 1 81 ? -6.244 -5.896 18.049 1.00 52.12 81 PRO A O 1
ATOM 641 N N . TYR A 1 82 ? -6.264 -6.877 16.035 1.00 46.78 82 TYR A N 1
ATOM 642 C CA . TYR A 1 82 ? -7.239 -7.922 16.381 1.00 46.78 82 TYR A CA 1
ATOM 643 C C . TYR A 1 82 ? -6.610 -9.291 16.675 1.00 46.78 82 TYR A C 1
ATOM 645 O O . TYR A 1 82 ? -7.237 -10.112 17.338 1.00 46.78 82 TYR A O 1
ATOM 653 N N . LEU A 1 83 ? -5.370 -9.536 16.239 1.00 44.53 83 LEU A N 1
ATOM 654 C CA . LEU A 1 83 ? -4.648 -10.799 16.467 1.00 44.53 83 LEU A CA 1
ATOM 655 C C . LEU A 1 83 ? -3.781 -10.808 17.741 1.00 44.53 83 LEU A C 1
ATOM 657 O O . LEU A 1 83 ? -3.148 -11.816 18.037 1.00 44.53 83 LEU A O 1
ATOM 661 N N . GLN A 1 84 ? -3.755 -9.709 18.502 1.00 43.19 84 GLN A N 1
ATOM 662 C CA . GLN A 1 84 ? -2.987 -9.580 19.752 1.00 43.19 84 GLN A CA 1
ATOM 663 C C . GLN A 1 84 ? -3.840 -9.515 21.025 1.00 43.19 84 GLN A C 1
ATOM 665 O O . GLN A 1 84 ? -3.302 -9.236 22.096 1.00 43.19 84 GLN A O 1
ATOM 670 N N . ARG A 1 85 ? -5.150 -9.786 20.958 1.00 34.81 85 ARG A N 1
ATOM 671 C CA . ARG A 1 85 ? -5.951 -9.952 22.179 1.00 34.81 85 ARG A CA 1
ATOM 672 C C . ARG A 1 85 ? -5.909 -11.416 22.644 1.00 34.81 85 ARG A C 1
ATOM 674 O O . ARG A 1 85 ? -6.457 -12.250 21.925 1.00 34.81 85 ARG A O 1
ATOM 681 N N . PRO A 1 86 ? -5.254 -11.735 23.780 1.00 45.16 86 PRO A N 1
ATOM 682 C CA . PRO A 1 86 ? -5.467 -13.005 24.470 1.00 45.16 86 PRO A CA 1
ATOM 683 C C . PRO A 1 86 ? -6.894 -13.116 25.023 1.00 45.16 86 PRO A C 1
ATOM 685 O O . PRO A 1 86 ? -7.535 -12.060 25.251 1.00 45.16 86 PRO A O 1
#

Organism: Gossypium tomentosum (NCBI:txid34277)

Foldseek 3Di:
DLVVLLVVLVVVCVVPVLPLVSLQSNLVSLQVVLVVPPDVVVSLVSLVSSLVSLVSSCVSPVVDPVSVVSNVVSVCVNCVVVVPDD